Protein AF-A0A7S2LJS6-F1 (afdb_monomer)

Radius of gyration: 22.65 Å; Cα contacts (8 Å, |Δi|>4): 90; chains: 1; bounding box: 69×49×48 Å

pLDDT: mean 76.03, std 14.08, range [45.69, 94.38]

Structure (mmCIF, N/CA/C/O backbone):
data_AF-A0A7S2LJS6-F1
#
_entry.id   AF-A0A7S2LJS6-F1
#
loop_
_atom_site.group_PDB
_atom_site.id
_atom_site.type_symbol
_atom_site.label_atom_id
_atom_site.label_alt_id
_atom_site.label_comp_id
_atom_site.label_asym_id
_atom_site.label_entity_id
_atom_site.label_seq_id
_atom_site.pdbx_PDB_ins_code
_atom_site.Cartn_x
_atom_site.Cartn_y
_atom_site.Cartn_z
_atom_site.occupancy
_atom_site.B_iso_or_equiv
_atom_site.auth_seq_id
_atom_site.auth_comp_id
_atom_site.auth_asym_id
_atom_site.auth_atom_id
_atom_site.pdbx_PDB_model_num
ATOM 1 N N . MET A 1 1 ? 55.665 -23.633 -15.053 1.00 53.97 1 MET A N 1
ATOM 2 C CA . MET A 1 1 ? 55.117 -22.881 -13.901 1.00 53.97 1 MET A CA 1
ATOM 3 C C . MET A 1 1 ? 53.815 -22.184 -14.321 1.00 53.97 1 MET A C 1
ATOM 5 O O . MET A 1 1 ? 53.810 -20.985 -14.533 1.00 53.97 1 MET A O 1
ATOM 9 N N . MET A 1 2 ? 52.724 -22.938 -14.550 1.00 55.62 2 MET A N 1
ATOM 10 C CA . MET A 1 2 ? 51.521 -22.412 -15.238 1.00 55.62 2 MET A CA 1
ATOM 11 C C . MET A 1 2 ? 50.207 -23.090 -14.788 1.00 55.62 2 MET A C 1
ATOM 13 O O . MET A 1 2 ? 49.350 -23.401 -15.604 1.00 55.62 2 MET A O 1
ATOM 17 N N . LYS A 1 3 ? 50.056 -23.383 -13.485 1.00 54.31 3 LYS A N 1
ATOM 18 C CA . LYS A 1 3 ? 48.855 -24.057 -12.932 1.00 54.31 3 LYS A CA 1
ATOM 19 C C . LYS A 1 3 ? 48.032 -23.213 -11.946 1.00 54.31 3 LYS A C 1
ATOM 21 O O . LYS A 1 3 ? 46.991 -23.663 -11.490 1.00 54.31 3 LYS A O 1
ATOM 26 N N . THR A 1 4 ? 48.448 -21.985 -11.640 1.00 56.53 4 THR A N 1
ATOM 27 C CA . THR A 1 4 ? 47.808 -21.141 -10.609 1.00 56.53 4 THR A CA 1
ATOM 28 C C . THR A 1 4 ? 46.821 -20.107 -11.160 1.00 56.53 4 THR A C 1
ATOM 30 O O . THR A 1 4 ? 45.996 -19.603 -10.405 1.00 56.53 4 THR A O 1
ATOM 33 N N . TYR A 1 5 ? 46.858 -19.812 -12.464 1.00 61.44 5 TYR A N 1
ATOM 34 C CA . TYR A 1 5 ?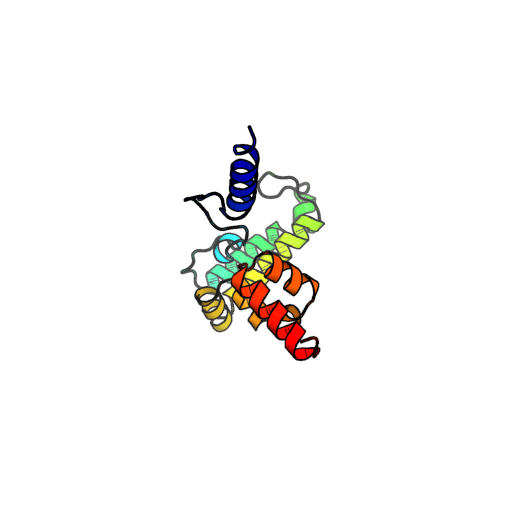 45.986 -18.804 -13.088 1.00 61.44 5 TYR A CA 1
ATOM 35 C C . TYR A 1 5 ? 44.628 -19.369 -13.534 1.00 61.44 5 TYR A C 1
ATOM 37 O O . TYR A 1 5 ? 43.609 -18.711 -13.358 1.00 61.44 5 TYR A O 1
ATOM 45 N N . GLN A 1 6 ? 44.589 -20.617 -14.015 1.00 56.84 6 GLN A N 1
ATOM 46 C CA . GLN A 1 6 ? 43.350 -21.284 -14.449 1.00 56.84 6 GLN A CA 1
ATOM 47 C C . GLN A 1 6 ? 42.378 -21.537 -13.284 1.00 56.84 6 GLN A C 1
ATOM 49 O O . GLN A 1 6 ? 41.172 -21.380 -13.435 1.00 56.84 6 GLN A O 1
ATOM 54 N N . LEU A 1 7 ? 42.896 -21.851 -12.092 1.00 57.22 7 LEU A N 1
ATOM 55 C CA . LEU A 1 7 ? 42.064 -22.104 -10.912 1.00 57.22 7 LEU A CA 1
ATOM 56 C C . LEU A 1 7 ? 41.500 -20.813 -10.297 1.00 57.22 7 LEU A C 1
ATOM 58 O O . LEU A 1 7 ? 40.389 -20.817 -9.785 1.00 57.22 7 LEU A O 1
ATOM 62 N N . LYS A 1 8 ? 42.236 -19.696 -10.389 1.00 55.00 8 LYS A N 1
ATOM 63 C CA . LYS A 1 8 ? 41.753 -18.370 -9.966 1.00 55.00 8 LYS A CA 1
ATOM 64 C C . LYS A 1 8 ? 40.728 -17.795 -10.938 1.00 55.00 8 LYS A C 1
ATOM 66 O O . LYS A 1 8 ? 39.780 -17.163 -10.494 1.00 55.00 8 LYS A O 1
ATOM 71 N N . PHE A 1 9 ? 40.886 -18.053 -12.237 1.00 61.41 9 PHE A N 1
ATOM 72 C CA . PHE A 1 9 ? 39.876 -17.720 -13.238 1.00 61.41 9 PHE A CA 1
ATOM 73 C C . PHE A 1 9 ? 38.601 -18.543 -13.021 1.00 61.41 9 PHE A C 1
ATOM 75 O O . PHE A 1 9 ? 37.521 -17.972 -12.957 1.00 61.41 9 PHE A O 1
ATOM 82 N N . LEU A 1 10 ? 38.725 -19.855 -12.788 1.00 58.12 10 LEU A N 1
ATOM 83 C CA . LEU A 1 10 ? 37.581 -20.715 -12.483 1.00 58.12 10 LEU A CA 1
ATOM 84 C C . LEU A 1 10 ? 36.904 -20.331 -11.159 1.00 58.12 10 LEU A C 1
ATOM 86 O O . LEU A 1 10 ? 35.685 -20.319 -11.109 1.00 58.12 10 LEU A O 1
ATOM 90 N N . ALA A 1 11 ? 37.662 -19.953 -10.124 1.00 58.06 11 ALA A N 1
ATOM 91 C CA . ALA A 1 11 ? 37.124 -19.456 -8.855 1.00 58.06 11 ALA A CA 1
ATOM 92 C C . ALA A 1 11 ? 36.487 -18.059 -8.971 1.00 58.06 11 ALA A C 1
ATOM 94 O O . ALA A 1 11 ? 35.506 -17.792 -8.290 1.00 58.06 11 ALA A O 1
ATOM 95 N N . TRP A 1 12 ? 36.987 -17.181 -9.847 1.00 64.75 12 TRP A N 1
ATOM 96 C CA . TRP A 1 12 ? 36.359 -15.890 -10.156 1.00 64.75 12 TRP A CA 1
ATOM 97 C C . TRP A 1 12 ? 35.063 -16.068 -10.965 1.00 64.75 12 TRP A C 1
ATOM 99 O O . TRP A 1 12 ? 34.053 -15.446 -10.651 1.00 64.75 12 TRP A O 1
ATOM 109 N N . VAL A 1 13 ? 35.046 -16.997 -11.929 1.00 65.56 13 VAL A N 1
ATOM 110 C CA . VAL A 1 13 ? 33.841 -17.396 -12.679 1.00 65.56 13 VAL A CA 1
ATOM 111 C C . VAL A 1 13 ? 32.820 -18.101 -11.770 1.00 65.56 13 VAL A C 1
ATOM 113 O O . VAL A 1 13 ? 31.628 -17.829 -11.874 1.00 65.56 13 VAL A O 1
ATOM 116 N N . PHE A 1 14 ? 33.263 -18.944 -10.830 1.00 57.44 14 PHE A N 1
ATOM 117 C CA . PHE A 1 14 ? 32.391 -19.570 -9.825 1.00 57.44 14 PHE A CA 1
ATOM 118 C C . PHE A 1 14 ? 31.926 -18.589 -8.740 1.00 57.44 14 PHE A C 1
ATOM 120 O O . PHE A 1 14 ? 30.811 -18.721 -8.254 1.00 57.44 14 PHE A O 1
ATOM 127 N N . SER A 1 15 ? 32.720 -17.575 -8.385 1.00 55.56 15 SER A N 1
ATOM 128 C CA . SER A 1 15 ? 32.312 -16.503 -7.463 1.00 55.56 15 SER A CA 1
ATOM 129 C C . SER A 1 15 ? 31.263 -15.573 -8.074 1.00 55.56 15 SER A C 1
ATOM 131 O O . SER A 1 15 ? 30.513 -14.956 -7.330 1.00 55.56 15 SER A O 1
ATOM 133 N N . ALA A 1 16 ? 31.183 -15.477 -9.404 1.00 57.12 16 ALA A N 1
ATOM 134 C CA . ALA A 1 16 ? 30.069 -14.826 -10.096 1.00 57.12 16 ALA A CA 1
ATOM 135 C C . ALA A 1 16 ? 28.811 -15.723 -10.181 1.00 57.12 16 ALA A C 1
ATOM 137 O O . ALA A 1 16 ? 27.737 -15.244 -10.539 1.00 57.12 16 ALA A O 1
ATOM 138 N N . PHE A 1 17 ? 28.948 -17.016 -9.862 1.00 59.94 17 PHE A N 1
ATOM 139 C CA . PHE A 1 17 ? 27.890 -18.034 -9.828 1.00 59.94 17 PHE A CA 1
ATOM 140 C C . PHE A 1 17 ? 27.424 -18.371 -8.398 1.00 59.94 17 PHE A C 1
ATOM 142 O O . PHE A 1 17 ? 26.423 -19.064 -8.228 1.00 59.94 17 PHE A O 1
ATOM 149 N N . LEU A 1 18 ? 28.110 -17.860 -7.373 1.00 53.28 18 LEU A N 1
ATOM 150 C CA . LEU A 1 18 ? 27.711 -18.004 -5.980 1.00 53.28 18 LEU A CA 1
ATOM 151 C C . LEU A 1 18 ? 27.114 -16.672 -5.496 1.00 53.28 18 LEU A C 1
ATOM 153 O O . LEU A 1 18 ? 27.858 -15.695 -5.371 1.00 53.28 18 LEU A O 1
ATOM 157 N N . PRO A 1 19 ? 25.793 -16.581 -5.259 1.00 57.59 19 PRO A N 1
ATOM 158 C CA . PRO A 1 19 ? 25.245 -15.430 -4.557 1.00 57.59 19 PRO A CA 1
ATOM 159 C C . PRO A 1 19 ? 25.856 -15.381 -3.146 1.00 57.59 19 PRO A C 1
ATOM 161 O O . PRO A 1 19 ? 26.153 -16.437 -2.583 1.00 57.59 19 PRO A O 1
ATOM 164 N N . PRO A 1 20 ? 26.077 -14.194 -2.557 1.00 58.59 20 PRO A N 1
ATOM 165 C CA . PRO A 1 20 ? 26.337 -14.133 -1.128 1.00 58.59 20 PRO A CA 1
ATOM 166 C C . PRO A 1 20 ? 25.158 -14.806 -0.412 1.00 58.59 20 PRO A C 1
ATOM 168 O O . PRO A 1 20 ? 24.012 -14.396 -0.597 1.00 58.59 20 PRO A O 1
ATOM 171 N N . ASP A 1 21 ? 25.435 -15.859 0.360 1.00 55.28 21 ASP A N 1
ATOM 172 C CA . ASP A 1 21 ? 24.467 -16.433 1.290 1.00 55.28 21 ASP A CA 1
ATOM 173 C C . ASP A 1 21 ? 24.208 -15.380 2.370 1.00 55.28 21 ASP A C 1
ATOM 175 O O . ASP A 1 21 ? 24.941 -15.294 3.357 1.00 55.28 21 ASP A O 1
ATOM 179 N N . ASP A 1 22 ? 23.202 -14.532 2.154 1.00 53.38 22 ASP A N 1
ATOM 180 C CA . ASP A 1 22 ? 22.661 -13.690 3.210 1.00 53.38 22 ASP A CA 1
ATOM 181 C C . ASP A 1 22 ? 21.535 -14.471 3.913 1.00 53.38 22 ASP A C 1
ATOM 183 O O . ASP A 1 22 ? 20.425 -14.579 3.379 1.00 53.38 22 ASP A O 1
ATOM 187 N N . PRO A 1 23 ? 21.779 -15.045 5.110 1.00 52.19 23 PRO A N 1
ATOM 188 C CA . PRO A 1 23 ? 20.745 -15.711 5.904 1.00 52.19 23 PRO A CA 1
ATOM 189 C C . PRO A 1 23 ? 19.667 -14.737 6.409 1.00 52.19 23 PRO A C 1
ATOM 191 O O . PRO A 1 23 ? 18.741 -15.151 7.106 1.00 52.19 23 PRO A O 1
ATOM 194 N N . ASN A 1 24 ? 19.779 -13.451 6.072 1.00 50.44 24 ASN A N 1
ATOM 195 C CA . ASN A 1 24 ? 18.850 -12.398 6.410 1.00 50.44 24 ASN A CA 1
ATOM 196 C C . ASN A 1 24 ? 18.385 -11.644 5.150 1.00 50.44 24 ASN A C 1
ATOM 198 O O . ASN A 1 24 ? 18.391 -10.415 5.130 1.00 50.44 24 ASN A O 1
ATOM 202 N N . SER A 1 25 ? 17.915 -12.365 4.120 1.00 46.41 25 SER A N 1
ATOM 203 C CA . SER A 1 25 ? 17.041 -11.790 3.078 1.00 46.41 25 SER A CA 1
ATOM 204 C C . SER A 1 25 ? 15.711 -11.352 3.717 1.00 46.41 25 SER A C 1
ATOM 206 O O . SER A 1 25 ? 14.679 -12.023 3.673 1.00 46.41 25 SER A O 1
ATOM 208 N N . GLN A 1 26 ? 15.767 -10.228 4.424 1.00 48.78 26 GLN A N 1
ATOM 209 C CA . GLN A 1 26 ? 14.632 -9.514 4.979 1.00 48.78 26 GLN A CA 1
ATOM 210 C C . GLN A 1 26 ? 13.999 -8.732 3.837 1.00 48.78 26 GLN A C 1
ATOM 212 O O . GLN A 1 26 ? 14.380 -7.596 3.592 1.00 48.78 26 GLN A O 1
ATOM 217 N N . ASN A 1 27 ? 13.019 -9.348 3.173 1.00 50.56 27 ASN A N 1
ATOM 218 C CA . ASN A 1 27 ? 12.029 -8.673 2.331 1.00 50.56 27 ASN A CA 1
ATOM 219 C C . ASN A 1 27 ? 12.633 -7.645 1.360 1.00 50.56 27 ASN A C 1
ATOM 221 O O . ASN A 1 27 ? 12.552 -6.440 1.598 1.00 50.56 27 ASN A O 1
ATOM 225 N N . ASP A 1 28 ? 13.184 -8.123 0.246 1.00 45.69 28 ASP A N 1
ATOM 226 C CA . ASP A 1 28 ? 13.662 -7.263 -0.836 1.00 45.69 28 ASP A CA 1
ATOM 227 C C . ASP A 1 28 ? 12.510 -6.400 -1.407 1.00 45.69 28 ASP A C 1
ATOM 229 O O . ASP A 1 28 ? 11.731 -6.828 -2.261 1.00 45.69 28 ASP A O 1
ATOM 233 N N . GLU A 1 29 ? 12.408 -5.176 -0.883 1.00 50.56 29 GLU A N 1
ATOM 234 C CA . GLU A 1 29 ? 11.933 -3.938 -1.518 1.00 50.56 29 GLU A CA 1
ATOM 235 C C . GLU A 1 29 ? 10.575 -3.963 -2.241 1.00 50.56 29 GLU A C 1
ATOM 237 O O . GLU A 1 29 ? 10.387 -3.320 -3.276 1.00 50.56 29 GLU A O 1
ATOM 242 N N . VAL A 1 30 ? 9.577 -4.639 -1.673 1.00 55.53 30 VAL A N 1
ATOM 243 C CA . VAL A 1 30 ? 8.176 -4.363 -2.011 1.00 55.53 30 VAL A CA 1
ATOM 244 C C . VAL A 1 30 ? 7.418 -4.101 -0.721 1.00 55.53 30 VAL A C 1
ATOM 246 O O . VAL A 1 30 ? 7.181 -5.018 0.062 1.00 55.53 30 VAL A O 1
ATOM 249 N N . GLU A 1 31 ? 7.087 -2.831 -0.480 1.00 64.62 31 GLU A N 1
ATOM 250 C CA . GLU A 1 31 ? 6.342 -2.399 0.702 1.00 64.62 31 GLU A CA 1
ATOM 251 C C . GLU A 1 31 ? 5.050 -3.213 0.831 1.00 64.62 31 GLU A C 1
ATOM 253 O O . GLU A 1 31 ? 4.162 -3.144 -0.024 1.00 64.62 31 GLU A O 1
ATOM 258 N N . ASP A 1 32 ? 4.945 -4.001 1.904 1.00 85.44 32 ASP A N 1
ATOM 259 C CA . ASP A 1 32 ? 3.733 -4.754 2.205 1.00 85.44 32 ASP A CA 1
ATOM 260 C C . ASP A 1 32 ? 2.558 -3.767 2.315 1.00 85.44 32 ASP A C 1
ATOM 262 O O . ASP A 1 32 ? 2.600 -2.835 3.121 1.00 85.44 32 ASP A O 1
ATOM 266 N N . TYR A 1 33 ? 1.496 -3.952 1.526 1.00 89.88 33 TYR A N 1
ATOM 267 C CA . TYR A 1 33 ? 0.327 -3.064 1.504 1.00 89.88 33 TYR A CA 1
ATOM 268 C C . TY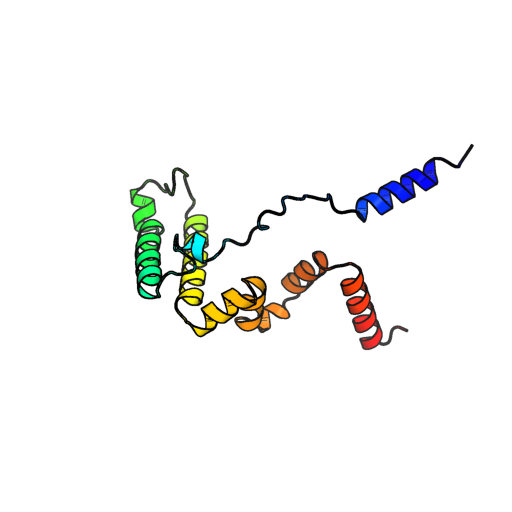R A 1 33 ? -0.297 -2.859 2.889 1.00 89.88 33 TYR A C 1
ATOM 270 O O . TYR A 1 33 ? -0.826 -1.782 3.182 1.00 89.88 33 TYR A O 1
ATOM 278 N N . TYR A 1 34 ? -0.200 -3.863 3.764 1.00 90.94 34 TYR A N 1
ATOM 279 C CA . TYR A 1 34 ? -0.637 -3.749 5.153 1.00 90.94 34 TYR A CA 1
ATOM 280 C C . TYR A 1 34 ? 0.241 -2.768 5.950 1.00 90.94 34 TYR A C 1
ATOM 282 O O . TYR A 1 34 ? -0.286 -1.888 6.634 1.00 90.94 34 TYR A O 1
ATOM 290 N N . ALA A 1 35 ? 1.567 -2.843 5.802 1.00 89.12 35 ALA A N 1
ATOM 291 C CA . ALA A 1 35 ? 2.505 -1.903 6.419 1.00 89.12 35 ALA A CA 1
ATOM 292 C C . ALA A 1 35 ? 2.349 -0.488 5.837 1.00 89.12 35 ALA A C 1
ATOM 294 O O . ALA A 1 35 ? 2.322 0.501 6.572 1.00 89.12 35 ALA A O 1
ATOM 295 N N . LEU A 1 36 ? 2.125 -0.386 4.525 1.00 89.31 36 LEU A N 1
ATOM 296 C CA . LEU A 1 36 ? 1.923 0.883 3.833 1.00 89.31 36 LEU A CA 1
ATOM 297 C C . LEU A 1 36 ? 0.664 1.609 4.316 1.00 89.31 36 LEU A C 1
ATOM 299 O O . LEU A 1 36 ? 0.669 2.832 4.451 1.00 89.31 36 LEU A O 1
ATOM 303 N N . LEU A 1 37 ? -0.400 0.886 4.672 1.00 90.19 37 LEU A N 1
ATOM 304 C CA . LEU A 1 37 ? -1.581 1.468 5.317 1.00 90.19 37 LEU A CA 1
ATOM 305 C C . LEU A 1 37 ? -1.475 1.561 6.846 1.00 90.19 37 LEU A C 1
ATOM 307 O O . LEU A 1 37 ? -2.309 2.232 7.444 1.00 90.19 37 LEU A O 1
ATOM 311 N N . ASP A 1 38 ? -0.414 1.027 7.458 1.00 89.94 38 ASP A N 1
ATOM 312 C CA . ASP A 1 38 ? -0.242 0.920 8.919 1.00 89.94 38 ASP A CA 1
ATOM 313 C C . ASP A 1 38 ? -1.415 0.170 9.579 1.00 89.94 38 ASP A C 1
ATOM 315 O O . ASP A 1 38 ? -2.056 0.627 10.526 1.00 89.94 38 ASP A O 1
ATOM 319 N N . VAL A 1 39 ? -1.761 -0.980 8.997 1.00 92.44 39 VAL A N 1
ATOM 320 C CA . VAL A 1 39 ? -2.840 -1.855 9.463 1.00 92.44 39 VAL A CA 1
ATOM 321 C C . VAL A 1 39 ? -2.342 -3.284 9.627 1.00 92.44 39 VAL A C 1
ATOM 323 O O . VAL A 1 39 ? -1.448 -3.748 8.926 1.00 92.44 39 VAL A O 1
ATOM 326 N N . SER A 1 40 ? -2.958 -4.019 10.551 1.00 90.12 40 SER A N 1
ATOM 327 C CA . SER A 1 40 ? -2.679 -5.446 10.710 1.00 90.12 40 SER A CA 1
ATOM 328 C C . SER A 1 40 ? -3.197 -6.251 9.513 1.00 90.12 40 SER A C 1
ATOM 330 O O . SER A 1 40 ? -4.233 -5.922 8.933 1.00 90.12 40 SER A O 1
ATOM 332 N N . LYS A 1 41 ? -2.550 -7.384 9.215 1.00 87.44 41 LYS A N 1
ATOM 333 C CA . LYS A 1 41 ? -3.020 -8.367 8.221 1.00 87.44 41 LYS A CA 1
ATOM 334 C C . LYS A 1 41 ? -4.420 -8.908 8.521 1.00 87.44 41 LYS A C 1
ATOM 336 O O . LYS A 1 41 ? -5.131 -9.303 7.605 1.00 87.44 41 LYS A O 1
ATOM 341 N N . ASN A 1 42 ? -4.855 -8.846 9.782 1.00 87.62 42 ASN A N 1
ATOM 342 C CA . ASN A 1 42 ? -6.193 -9.252 10.225 1.00 87.62 42 ASN A CA 1
ATOM 343 C C . ASN A 1 42 ? -7.212 -8.095 10.249 1.00 87.62 42 ASN A C 1
ATOM 345 O O . ASN A 1 42 ? -8.328 -8.266 10.739 1.00 87.62 42 ASN A O 1
ATOM 349 N N . ALA A 1 43 ? -6.851 -6.905 9.756 1.00 89.69 43 ALA A N 1
ATOM 350 C CA . ALA A 1 43 ? -7.723 -5.735 9.791 1.00 89.69 43 ALA A CA 1
ATOM 351 C C . ALA A 1 43 ? -9.002 -5.935 8.961 1.00 89.69 43 ALA A C 1
ATOM 353 O O . ALA A 1 43 ? -8.992 -6.557 7.887 1.00 89.69 43 ALA A O 1
ATOM 354 N N . ARG A 1 44 ? -10.111 -5.364 9.452 1.00 92.19 44 ARG A N 1
ATOM 355 C CA . ARG A 1 44 ? -11.394 -5.346 8.737 1.00 92.19 44 ARG A CA 1
ATOM 356 C C . ARG A 1 44 ? -11.368 -4.277 7.642 1.00 92.19 44 ARG A C 1
ATOM 358 O O . ARG A 1 44 ? -10.604 -3.315 7.711 1.00 92.19 44 ARG A O 1
ATOM 365 N N . ALA A 1 45 ? -12.249 -4.409 6.649 1.00 90.81 45 ALA A N 1
ATOM 366 C CA . ALA A 1 45 ? -12.369 -3.439 5.554 1.00 90.81 45 ALA A CA 1
ATOM 367 C C . ALA A 1 45 ? -12.616 -1.998 6.053 1.00 90.81 45 ALA A C 1
ATOM 369 O O . ALA A 1 45 ? -12.098 -1.039 5.479 1.00 90.81 45 ALA A O 1
ATOM 370 N N . ASP A 1 46 ? -13.344 -1.843 7.162 1.00 91.94 46 ASP A N 1
ATOM 371 C CA . ASP A 1 46 ? -13.593 -0.540 7.785 1.00 91.94 46 ASP A CA 1
ATOM 372 C C . ASP A 1 46 ? -12.323 0.108 8.345 1.00 91.94 46 ASP A C 1
ATOM 374 O O . ASP A 1 46 ? -12.147 1.323 8.229 1.00 91.94 46 ASP A O 1
ATOM 378 N N . ASP A 1 47 ? -11.419 -0.687 8.918 1.00 93.25 47 ASP A N 1
ATOM 379 C CA . ASP A 1 47 ? -10.162 -0.198 9.487 1.00 93.25 47 ASP A CA 1
ATOM 380 C C . ASP A 1 47 ? -9.193 0.209 8.377 1.00 93.25 47 ASP A C 1
ATOM 382 O O . ASP A 1 47 ? -8.602 1.286 8.435 1.00 93.25 47 ASP A O 1
ATOM 386 N N . ILE A 1 48 ? -9.136 -0.583 7.302 1.00 93.50 48 ILE A N 1
ATOM 387 C CA . ILE A 1 48 ? -8.387 -0.271 6.076 1.00 93.50 48 ILE A CA 1
ATOM 388 C C . ILE A 1 48 ? -8.871 1.062 5.483 1.00 93.50 48 ILE A C 1
ATOM 390 O O . ILE A 1 48 ? -8.073 1.944 5.157 1.00 93.50 48 ILE A O 1
ATOM 394 N N . LYS A 1 49 ? -10.192 1.267 5.407 1.00 93.25 49 LYS A N 1
ATOM 395 C CA . LYS A 1 49 ? -10.792 2.514 4.910 1.00 93.25 49 LYS A CA 1
ATOM 396 C C . LYS A 1 49 ? -10.488 3.714 5.809 1.00 93.25 49 LYS A C 1
ATOM 398 O O . LYS A 1 49 ? -10.227 4.807 5.303 1.00 93.25 49 LYS A O 1
ATOM 403 N N . LYS A 1 50 ? -10.525 3.541 7.133 1.00 94.38 50 LYS A N 1
ATOM 404 C CA . LYS A 1 50 ? -10.159 4.595 8.096 1.00 94.38 50 LYS A CA 1
ATOM 405 C C . LYS A 1 50 ? -8.682 4.971 7.976 1.00 94.38 50 LYS A C 1
ATOM 407 O O . LYS A 1 50 ? -8.369 6.160 7.910 1.00 94.38 50 LYS A O 1
ATOM 412 N N . ALA A 1 51 ? -7.798 3.980 7.895 1.00 94.25 51 ALA A N 1
ATOM 413 C CA . ALA A 1 51 ? -6.363 4.182 7.750 1.00 94.25 51 ALA A CA 1
ATOM 414 C C . ALA A 1 51 ? -6.018 4.919 6.447 1.00 94.25 51 ALA A C 1
ATOM 416 O O . ALA A 1 51 ? -5.322 5.936 6.480 1.00 94.25 51 ALA A O 1
ATOM 417 N N . TYR A 1 52 ? -6.611 4.498 5.325 1.00 94.00 52 TYR A N 1
ATOM 418 C CA . TYR A 1 52 ? -6.464 5.171 4.033 1.00 94.00 52 TYR A CA 1
ATOM 419 C C . TYR A 1 52 ? -6.874 6.647 4.094 1.00 94.00 52 TYR A C 1
ATOM 421 O O . TYR A 1 52 ? -6.135 7.522 3.643 1.00 94.00 52 TYR A O 1
ATOM 429 N N . ARG A 1 53 ? -8.028 6.954 4.704 1.00 92.62 53 ARG A N 1
ATOM 430 C CA . ARG A 1 53 ? -8.497 8.342 4.866 1.00 92.62 53 ARG A CA 1
ATOM 431 C C . ARG A 1 53 ? -7.518 9.182 5.682 1.00 92.62 53 ARG A C 1
ATOM 433 O O . ARG A 1 53 ? -7.227 10.314 5.302 1.00 92.62 53 ARG A O 1
ATOM 440 N N . LYS A 1 54 ? -6.993 8.628 6.779 1.00 92.12 54 LYS A N 1
ATOM 441 C CA . LYS A 1 54 ? -6.010 9.305 7.632 1.00 92.12 54 LYS A CA 1
ATOM 442 C C . LYS A 1 54 ? -4.723 9.603 6.857 1.00 92.12 54 LYS A C 1
ATOM 444 O O . LYS A 1 54 ? -4.281 10.747 6.864 1.00 92.12 54 LYS A O 1
ATOM 449 N N . LYS A 1 55 ? -4.156 8.614 6.157 1.00 90.38 55 LYS A N 1
ATOM 450 C CA . LYS A 1 55 ? -2.911 8.779 5.384 1.00 90.38 55 LYS A CA 1
ATOM 451 C C . LYS A 1 55 ? -3.078 9.693 4.166 1.00 90.38 55 LYS A C 1
ATOM 453 O O . LYS A 1 55 ? -2.226 10.547 3.934 1.00 90.38 55 LYS A O 1
ATOM 458 N N . SER A 1 56 ? -4.217 9.630 3.478 1.00 90.25 56 SER A N 1
ATOM 459 C CA . SER A 1 56 ? -4.529 10.517 2.345 1.00 90.25 56 SER A CA 1
ATOM 460 C C . SER A 1 56 ? -4.492 11.995 2.727 1.00 90.25 56 SER A C 1
ATOM 462 O O . SER A 1 56 ? -3.970 12.815 1.980 1.00 90.25 56 SER A O 1
ATOM 464 N N . LEU A 1 57 ? -5.008 12.345 3.909 1.00 88.81 57 LEU A N 1
ATOM 465 C CA . LEU A 1 57 ? -4.978 13.723 4.406 1.00 88.81 57 LEU A CA 1
ATOM 466 C C . LEU A 1 57 ? -3.566 14.185 4.790 1.00 88.81 57 LEU A C 1
ATOM 468 O O . LEU A 1 57 ? -3.282 15.378 4.726 1.00 88.81 57 LEU A O 1
ATOM 472 N N . LEU A 1 58 ? -2.688 13.261 5.193 1.00 86.56 58 LEU A N 1
ATOM 473 C CA . LEU A 1 58 ? -1.295 13.564 5.531 1.00 86.56 58 LEU A CA 1
ATOM 474 C C . LEU A 1 58 ? -0.444 13.809 4.281 1.00 86.56 58 LEU A C 1
ATOM 476 O O . LEU A 1 58 ? 0.410 14.688 4.310 1.00 86.56 58 LEU A O 1
ATOM 480 N N . LEU A 1 59 ? -0.699 13.056 3.207 1.00 87.94 59 LEU A N 1
ATOM 481 C CA . LEU A 1 59 ? 0.029 13.136 1.935 1.00 87.94 59 LEU A CA 1
ATOM 482 C C . LEU A 1 59 ? -0.584 14.126 0.930 1.00 87.94 59 LEU A C 1
ATOM 484 O O . LEU A 1 59 ? -0.084 14.262 -0.183 1.00 87.94 59 LEU A O 1
ATOM 488 N N . HIS A 1 60 ? -1.661 14.829 1.289 1.00 84.69 60 HIS A N 1
ATOM 489 C CA . HIS A 1 60 ? -2.283 15.794 0.386 1.00 84.69 60 HIS A CA 1
ATOM 490 C C . HIS A 1 60 ? -1.359 17.008 0.159 1.00 84.69 60 HIS A C 1
ATOM 492 O O . HIS A 1 60 ? -0.910 17.603 1.145 1.00 84.69 60 HIS A O 1
ATOM 498 N N . PRO A 1 61 ? -1.125 17.452 -1.095 1.00 82.38 61 PRO A N 1
ATOM 499 C CA . PRO A 1 61 ? -0.167 18.522 -1.401 1.00 82.38 61 PRO A CA 1
ATOM 500 C C . PRO A 1 61 ? -0.480 19.832 -0.663 1.00 82.38 61 PRO A C 1
ATOM 502 O O . PRO A 1 61 ? 0.425 20.483 -0.152 1.00 82.38 61 PRO A O 1
ATOM 505 N N . ASP A 1 62 ? -1.763 20.179 -0.498 1.00 86.38 62 ASP A N 1
ATOM 506 C CA . ASP A 1 62 ? -2.175 21.352 0.295 1.00 86.38 62 ASP A CA 1
ATOM 507 C C . ASP A 1 62 ? -1.717 21.269 1.767 1.00 86.38 62 ASP A C 1
ATOM 509 O O . ASP A 1 62 ? -1.176 22.222 2.330 1.00 86.38 62 ASP A O 1
ATOM 513 N N . LYS A 1 63 ? -1.865 20.094 2.389 1.00 84.88 63 LYS A N 1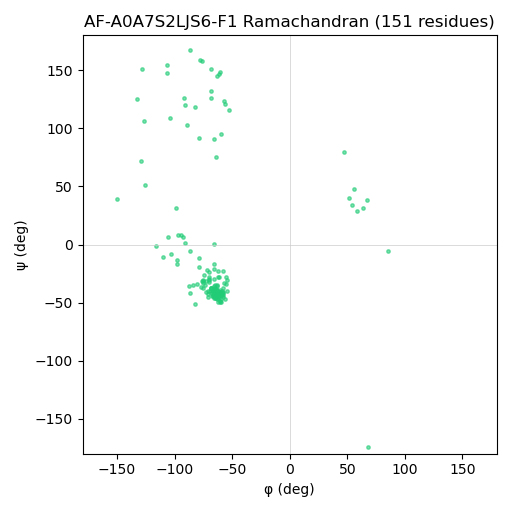
ATOM 514 C CA . LYS A 1 63 ? -1.496 19.869 3.794 1.00 84.88 63 LYS 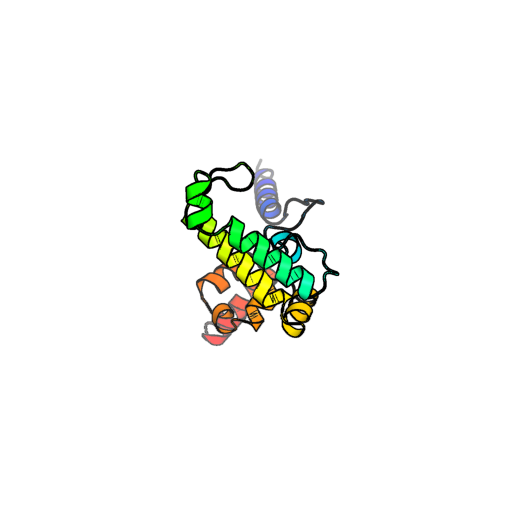A CA 1
ATOM 515 C C . LYS A 1 63 ? 0.013 19.749 3.980 1.00 84.88 63 LYS A C 1
ATOM 517 O O . LYS A 1 63 ? 0.531 20.194 5.004 1.00 84.88 63 LYS A O 1
ATOM 522 N N . LEU A 1 64 ? 0.716 19.197 2.995 1.00 86.06 64 LEU A N 1
ATOM 523 C CA . LEU A 1 64 ? 2.175 19.127 2.987 1.00 86.06 64 LEU A CA 1
ATOM 524 C C . LEU A 1 64 ? 2.800 20.517 2.864 1.00 86.06 64 LEU A C 1
ATOM 526 O O . LEU A 1 64 ? 3.693 20.842 3.646 1.00 86.06 64 LEU A O 1
ATOM 530 N N . ARG A 1 65 ? 2.270 21.381 1.988 1.00 83.44 65 ARG A N 1
ATOM 531 C CA . ARG A 1 65 ? 2.717 22.779 1.874 1.00 83.44 65 ARG A CA 1
ATOM 532 C C . ARG A 1 65 ? 2.573 23.536 3.195 1.00 83.44 65 ARG A C 1
ATOM 534 O O . ARG A 1 65 ? 3.514 24.201 3.616 1.00 83.44 65 ARG A O 1
ATOM 541 N N . GLN A 1 66 ? 1.454 23.360 3.904 1.00 83.94 66 GLN A N 1
ATOM 542 C CA . GLN A 1 66 ? 1.237 23.959 5.233 1.00 83.94 66 GLN A CA 1
ATOM 543 C C . GLN A 1 66 ? 2.246 23.482 6.293 1.00 83.94 66 GLN A C 1
ATOM 545 O O . GLN A 1 66 ? 2.545 24.216 7.230 1.00 83.94 66 GLN A O 1
ATOM 550 N N . ARG A 1 67 ? 2.788 22.265 6.157 1.00 81.75 67 ARG A N 1
ATOM 551 C CA . ARG A 1 67 ? 3.784 21.683 7.077 1.00 81.75 67 ARG A CA 1
ATOM 552 C C . ARG A 1 67 ? 5.233 21.893 6.632 1.00 81.75 67 ARG A C 1
ATOM 554 O O . ARG A 1 67 ? 6.138 21.315 7.233 1.00 81.75 67 ARG A O 1
ATOM 561 N N . GLY A 1 68 ? 5.465 22.689 5.586 1.00 82.44 68 GLY A N 1
ATOM 562 C CA . GLY A 1 68 ? 6.800 22.900 5.026 1.00 82.44 68 GLY A CA 1
ATOM 563 C C . GLY A 1 68 ? 7.371 21.641 4.373 1.00 82.44 68 GLY A C 1
ATOM 564 O O . GLY A 1 68 ? 8.553 21.358 4.536 1.00 82.44 68 GLY A O 1
ATOM 565 N N . MET A 1 69 ? 6.518 20.866 3.696 1.00 82.50 69 MET A N 1
ATOM 566 C CA . MET A 1 69 ? 6.874 19.624 3.001 1.00 82.50 69 MET A CA 1
ATOM 567 C C . MET A 1 69 ? 7.491 18.557 3.916 1.00 82.50 69 MET A C 1
ATOM 569 O O . MET A 1 69 ? 8.274 17.724 3.477 1.00 82.50 69 MET A O 1
ATOM 573 N N . LYS A 1 70 ? 7.129 18.564 5.205 1.00 82.69 70 LYS A N 1
ATOM 574 C CA . LYS A 1 70 ? 7.593 17.567 6.174 1.00 82.69 70 LYS A CA 1
ATOM 575 C C . LYS A 1 70 ? 6.636 16.385 6.275 1.00 82.69 70 LYS A C 1
ATOM 577 O O . LYS A 1 70 ? 5.461 16.558 6.609 1.00 82.69 70 LYS A O 1
ATOM 582 N N . TYR A 1 71 ? 7.168 15.183 6.094 1.00 80.06 71 TYR A N 1
ATOM 583 C CA . TYR A 1 71 ? 6.482 13.919 6.328 1.00 80.06 71 TYR A CA 1
ATOM 584 C C . TYR A 1 71 ? 7.399 12.998 7.134 1.00 80.06 71 TYR A C 1
ATOM 586 O O . TYR A 1 71 ? 8.543 12.778 6.754 1.00 80.06 71 TYR A O 1
ATOM 594 N N . GLU A 1 72 ? 6.908 12.497 8.272 1.00 79.00 72 GLU A N 1
ATOM 595 C CA . GLU A 1 72 ? 7.642 11.535 9.117 1.00 79.00 72 GLU A CA 1
ATOM 596 C C . GLU A 1 72 ? 9.051 12.014 9.534 1.00 79.00 72 GLU A C 1
ATOM 598 O O . GLU A 1 72 ? 9.997 11.247 9.660 1.00 79.00 72 GLU A O 1
ATOM 603 N N . GLY A 1 73 ? 9.198 13.329 9.734 1.00 81.44 73 GLY A N 1
ATOM 604 C CA . GLY A 1 73 ? 10.467 13.964 10.109 1.00 81.44 73 GLY A CA 1
ATOM 605 C C . GLY A 1 73 ? 11.391 14.312 8.937 1.00 81.44 73 GLY A C 1
ATOM 606 O O . GLY A 1 73 ? 12.389 14.993 9.152 1.00 81.44 73 GLY A O 1
ATOM 607 N N . GLN A 1 74 ? 11.043 13.927 7.708 1.00 83.19 74 GLN A N 1
ATOM 608 C CA . GLN A 1 74 ? 11.832 14.174 6.498 1.00 83.19 74 GLN A CA 1
ATOM 609 C C . GLN A 1 74 ? 11.189 15.256 5.624 1.00 83.19 74 GLN A C 1
ATOM 611 O O . GLN A 1 74 ? 9.965 15.389 5.600 1.00 83.19 74 GLN A O 1
ATOM 616 N N . ILE A 1 75 ? 12.009 16.036 4.914 1.00 85.44 75 ILE A N 1
ATOM 617 C CA . ILE A 1 75 ? 11.528 16.943 3.863 1.00 85.44 75 ILE A CA 1
ATOM 618 C C . ILE A 1 75 ? 11.354 16.103 2.601 1.00 85.44 75 ILE A C 1
ATOM 620 O O . ILE A 1 75 ? 12.328 15.530 2.124 1.00 85.44 75 ILE A O 1
ATOM 624 N N . ILE A 1 76 ? 10.127 16.025 2.099 1.00 86.38 76 ILE A N 1
ATOM 625 C CA . ILE A 1 76 ? 9.786 15.292 0.879 1.00 86.38 76 ILE A CA 1
ATOM 626 C C . ILE A 1 76 ? 9.510 16.263 -0.267 1.00 86.38 76 ILE A C 1
ATOM 628 O O . ILE A 1 76 ? 9.120 17.405 -0.035 1.00 86.38 76 ILE A O 1
ATOM 632 N N . THR A 1 77 ? 9.692 15.826 -1.507 1.00 88.12 77 THR A N 1
ATOM 633 C CA . THR A 1 77 ? 9.318 16.609 -2.699 1.00 88.12 77 THR A CA 1
ATOM 634 C C . THR A 1 77 ? 7.854 16.376 -3.099 1.00 88.12 77 THR A C 1
ATOM 636 O O . THR A 1 77 ? 7.194 15.461 -2.602 1.00 88.12 77 THR A O 1
ATOM 639 N N . GLU A 1 78 ? 7.305 17.211 -3.991 1.00 86.25 78 GLU A N 1
ATOM 640 C CA . GLU A 1 78 ? 5.932 17.020 -4.498 1.00 86.25 78 GLU A CA 1
ATOM 641 C C . GLU A 1 78 ? 5.784 15.701 -5.273 1.00 86.25 78 GLU A C 1
ATOM 643 O O . GLU A 1 78 ? 4.761 15.020 -5.154 1.00 86.25 78 GLU A O 1
ATOM 648 N N . ASP A 1 79 ? 6.825 15.303 -6.007 1.00 87.56 79 ASP A N 1
ATOM 649 C CA . ASP A 1 79 ? 6.857 14.048 -6.759 1.00 87.56 79 ASP A CA 1
ATOM 650 C C . ASP A 1 79 ? 6.895 12.828 -5.831 1.00 87.56 79 ASP A C 1
ATOM 652 O O . ASP A 1 79 ? 6.155 11.867 -6.042 1.00 87.56 79 ASP A O 1
ATOM 656 N N . GLU A 1 80 ? 7.675 12.881 -4.749 1.00 87.12 80 GLU A N 1
ATOM 657 C CA . GLU A 1 80 ? 7.696 11.828 -3.726 1.00 87.12 80 GLU A CA 1
ATOM 658 C C . GLU A 1 80 ? 6.358 11.710 -2.995 1.00 87.12 80 GLU A C 1
ATOM 660 O O . GLU A 1 80 ? 5.866 10.602 -2.766 1.00 87.12 80 GLU A O 1
ATOM 665 N N . ALA A 1 81 ? 5.730 12.841 -2.659 1.00 87.19 81 ALA A N 1
ATOM 666 C CA . ALA A 1 81 ? 4.393 12.855 -2.075 1.00 87.19 81 ALA A CA 1
ATOM 667 C C . ALA A 1 81 ? 3.376 12.178 -3.002 1.00 87.19 81 ALA A C 1
ATOM 669 O O . ALA A 1 81 ? 2.564 11.362 -2.556 1.00 87.19 81 ALA A O 1
ATOM 670 N N . ARG A 1 82 ? 3.450 12.477 -4.304 1.00 87.81 82 ARG A N 1
ATOM 671 C CA . ARG A 1 82 ? 2.604 11.866 -5.330 1.00 87.81 82 ARG A CA 1
ATOM 672 C C . ARG A 1 82 ? 2.867 10.369 -5.467 1.00 87.81 82 ARG A C 1
ATOM 674 O O . ARG A 1 82 ? 1.902 9.608 -5.518 1.00 87.81 82 ARG A O 1
ATOM 681 N N . ALA A 1 83 ? 4.128 9.946 -5.499 1.00 88.56 83 ALA A N 1
ATOM 682 C CA . ALA A 1 83 ? 4.504 8.537 -5.586 1.00 88.56 83 ALA A CA 1
ATOM 683 C C . ALA A 1 83 ? 3.973 7.745 -4.379 1.00 88.56 83 ALA A C 1
ATOM 685 O O . ALA A 1 83 ? 3.249 6.764 -4.554 1.00 88.56 83 ALA A O 1
ATOM 686 N N . ARG A 1 84 ? 4.207 8.238 -3.155 1.00 87.75 84 ARG A N 1
ATOM 687 C CA . ARG A 1 84 ? 3.683 7.625 -1.920 1.00 87.75 84 ARG A CA 1
ATOM 688 C C . ARG A 1 84 ? 2.157 7.588 -1.894 1.00 87.75 84 ARG A C 1
ATOM 690 O O . ARG A 1 84 ? 1.556 6.601 -1.471 1.00 87.75 84 ARG A O 1
ATOM 697 N N . PHE A 1 85 ? 1.503 8.643 -2.381 1.00 89.88 85 PHE A N 1
ATOM 698 C CA . PHE A 1 85 ? 0.047 8.681 -2.489 1.00 89.88 85 PHE A CA 1
ATOM 699 C C . PHE A 1 85 ? -0.486 7.620 -3.462 1.00 89.88 85 PHE A C 1
ATOM 701 O O . PHE A 1 85 ? -1.475 6.949 -3.164 1.00 89.88 85 PHE A O 1
ATOM 708 N N . GLN A 1 86 ? 0.175 7.439 -4.608 1.00 89.56 86 GLN A N 1
ATOM 709 C CA . GLN A 1 86 ? -0.182 6.406 -5.581 1.00 89.56 86 GLN A CA 1
ATOM 710 C C . GLN A 1 86 ? -0.012 4.999 -5.002 1.00 89.56 86 GLN A C 1
ATOM 712 O O . GLN A 1 86 ? -0.926 4.187 -5.139 1.00 89.56 86 GLN A O 1
ATOM 717 N N . GLN A 1 87 ? 1.091 4.732 -4.300 1.00 89.44 87 GLN A N 1
ATOM 718 C CA . GLN A 1 87 ? 1.321 3.443 -3.642 1.00 89.44 87 GLN A CA 1
ATOM 719 C C . GLN A 1 87 ? 0.257 3.161 -2.566 1.00 89.44 87 GLN A C 1
ATOM 721 O O . GLN A 1 87 ? -0.341 2.087 -2.538 1.00 89.44 87 GLN A O 1
ATOM 726 N N . MET A 1 88 ? -0.075 4.157 -1.739 1.00 90.75 88 MET A N 1
ATOM 727 C CA . MET A 1 88 ? -1.142 4.054 -0.736 1.00 90.75 88 MET A CA 1
ATOM 728 C C . MET A 1 88 ? -2.510 3.784 -1.365 1.00 90.75 88 MET A C 1
ATOM 730 O O . MET A 1 88 ? -3.293 2.984 -0.845 1.00 90.75 88 MET A O 1
ATOM 734 N N . LYS A 1 89 ? -2.808 4.437 -2.489 1.00 91.81 89 LYS A N 1
ATOM 735 C CA . LYS A 1 89 ? -4.039 4.193 -3.236 1.00 91.81 89 LYS A CA 1
ATOM 736 C C . LYS A 1 89 ? -4.079 2.772 -3.802 1.00 91.81 89 LYS A C 1
ATOM 738 O O . LYS A 1 89 ? -5.103 2.114 -3.657 1.00 91.81 89 LYS A O 1
ATOM 743 N N . ALA A 1 90 ? -2.982 2.279 -4.376 1.00 90.12 90 ALA A N 1
ATOM 744 C CA . ALA A 1 90 ? -2.887 0.907 -4.878 1.00 90.12 90 ALA A CA 1
ATOM 745 C C . ALA A 1 90 ? -3.084 -0.136 -3.760 1.00 90.12 90 ALA A C 1
ATOM 747 O O . ALA A 1 90 ? -3.829 -1.105 -3.937 1.00 90.12 90 ALA A O 1
ATOM 748 N N . ALA A 1 91 ? -2.503 0.109 -2.582 1.00 91.62 91 ALA A N 1
ATOM 749 C CA . ALA A 1 91 ? -2.708 -0.721 -1.398 1.00 91.62 91 ALA A CA 1
ATOM 750 C C . ALA A 1 91 ? -4.188 -0.760 -0.982 1.00 91.62 91 ALA A C 1
ATOM 752 O O . ALA A 1 91 ? -4.748 -1.834 -0.764 1.00 91.62 91 ALA A O 1
ATOM 753 N N . TYR A 1 92 ? -4.860 0.395 -0.928 1.00 93.94 92 TYR A N 1
ATOM 754 C CA . TYR A 1 92 ? -6.291 0.459 -0.617 1.00 93.94 92 TYR A CA 1
ATOM 755 C C . TYR A 1 92 ? -7.151 -0.248 -1.671 1.00 93.94 92 TYR A C 1
ATOM 757 O O . TYR A 1 92 ? -8.019 -1.046 -1.315 1.00 93.94 92 TYR A O 1
ATOM 765 N N . ASP A 1 93 ? -6.899 -0.005 -2.957 1.00 91.88 93 ASP A N 1
ATOM 766 C CA . ASP A 1 93 ? -7.650 -0.608 -4.065 1.00 91.88 93 ASP A CA 1
ATOM 767 C C . ASP A 1 93 ? -7.523 -2.146 -4.071 1.00 91.88 93 ASP A C 1
ATOM 769 O O . ASP A 1 93 ? -8.442 -2.842 -4.507 1.00 91.88 93 ASP A O 1
ATOM 773 N N . THR A 1 94 ? -6.412 -2.680 -3.556 1.00 91.62 94 THR A N 1
ATOM 774 C CA . THR A 1 94 ? -6.173 -4.123 -3.409 1.00 91.62 94 THR A CA 1
ATOM 775 C C . THR A 1 94 ? -6.815 -4.693 -2.148 1.00 91.62 94 THR A C 1
ATOM 777 O O . THR A 1 94 ? -7.529 -5.689 -2.214 1.00 91.62 94 THR A O 1
ATOM 780 N N . LEU A 1 95 ? -6.571 -4.076 -0.989 1.00 91.50 95 LEU A N 1
ATOM 781 C CA . LEU A 1 95 ? -7.000 -4.616 0.304 1.00 91.50 95 LEU A CA 1
ATOM 782 C C . LEU A 1 95 ? -8.488 -4.376 0.602 1.00 91.50 95 LEU A C 1
ATOM 784 O O . LEU A 1 95 ? -9.057 -5.050 1.464 1.00 91.50 95 LEU A O 1
ATOM 788 N N . SER A 1 96 ? -9.121 -3.418 -0.082 1.00 92.50 96 SER A N 1
ATOM 789 C CA . SER A 1 96 ? -10.552 -3.128 0.071 1.00 92.50 96 SER A CA 1
ATOM 790 C C . SER A 1 96 ? -11.459 -4.159 -0.604 1.00 92.50 96 SER A C 1
ATOM 792 O O . SER A 1 96 ? -12.554 -4.407 -0.098 1.00 92.50 96 SER A O 1
ATOM 794 N N . ASP A 1 97 ? -11.019 -4.775 -1.706 1.00 92.06 97 ASP A N 1
ATOM 795 C CA . ASP A 1 97 ? -11.770 -5.822 -2.400 1.00 92.06 97 ASP A CA 1
ATOM 796 C C . ASP A 1 97 ? -11.374 -7.201 -1.844 1.00 92.06 97 ASP A C 1
ATOM 798 O O . ASP A 1 97 ? -10.205 -7.589 -1.942 1.00 92.06 97 ASP A O 1
ATOM 802 N N . PRO A 1 98 ? -12.320 -7.984 -1.288 1.00 91.50 98 PRO A N 1
ATOM 803 C CA . PRO A 1 98 ? -12.016 -9.299 -0.734 1.00 91.50 98 PRO A CA 1
ATOM 804 C C . PRO A 1 98 ? -11.371 -10.250 -1.751 1.00 91.50 98 PRO A C 1
ATOM 806 O O . PRO A 1 98 ? -10.525 -11.050 -1.361 1.00 91.50 98 PRO A O 1
ATOM 809 N N . LYS A 1 99 ? -11.712 -10.159 -3.045 1.00 90.75 99 LYS A N 1
ATOM 810 C CA . LYS A 1 99 ? -11.124 -11.027 -4.078 1.00 90.75 99 LYS A CA 1
ATOM 811 C C . LYS A 1 99 ? -9.662 -10.675 -4.339 1.00 90.75 99 LYS A C 1
ATOM 813 O O . LYS A 1 99 ? -8.813 -11.560 -4.401 1.00 90.75 99 LYS A O 1
ATOM 818 N N . LYS A 1 100 ? -9.361 -9.380 -4.470 1.00 90.44 100 LYS A N 1
ATOM 819 C CA . LYS A 1 100 ? -7.990 -8.898 -4.700 1.00 90.44 100 LYS A CA 1
ATOM 820 C C . LYS A 1 100 ? -7.105 -9.116 -3.483 1.00 90.44 100 LYS A C 1
ATOM 822 O O . LYS A 1 100 ? -5.954 -9.497 -3.643 1.00 90.44 100 LYS A O 1
ATOM 827 N N . ARG A 1 101 ? -7.657 -8.947 -2.281 1.00 91.19 101 ARG A N 1
ATOM 828 C CA . ARG A 1 101 ? -6.966 -9.253 -1.029 1.00 91.19 101 ARG A CA 1
ATOM 829 C C . ARG A 1 101 ? -6.573 -10.723 -0.944 1.00 91.19 101 ARG A C 1
ATOM 831 O O . ARG A 1 101 ? -5.414 -11.008 -0.691 1.00 91.19 101 ARG A O 1
ATOM 838 N N . GLN A 1 102 ? -7.495 -11.644 -1.233 1.00 90.25 102 GLN A N 1
ATOM 839 C CA . GLN A 1 102 ? -7.179 -13.078 -1.275 1.00 90.25 102 GLN A CA 1
ATOM 840 C C . GLN A 1 102 ? -6.065 -13.390 -2.278 1.00 90.25 102 GLN A C 1
ATOM 842 O O . GLN A 1 102 ? -5.166 -14.172 -1.985 1.00 90.25 102 GLN A O 1
ATOM 847 N N . LEU A 1 103 ? -6.110 -12.762 -3.453 1.00 88.31 103 LEU A N 1
ATOM 848 C CA . LEU A 1 103 ? -5.093 -12.942 -4.481 1.00 88.31 103 LEU A CA 1
ATOM 849 C C . LEU A 1 103 ? -3.727 -12.387 -4.051 1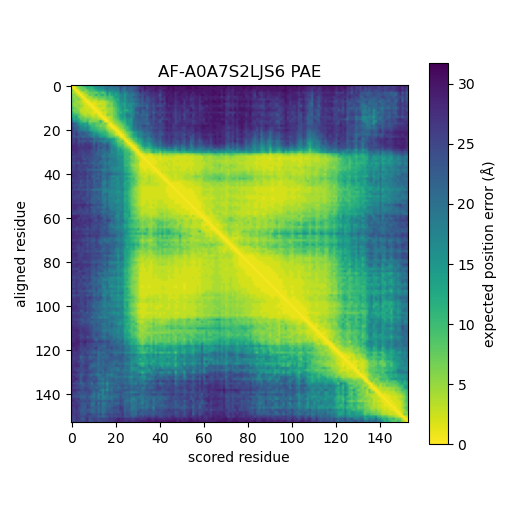.00 88.31 103 LEU A C 1
ATOM 851 O O . LEU A 1 103 ? -2.709 -13.037 -4.269 1.00 88.31 103 LEU A O 1
ATOM 855 N N . TYR A 1 104 ? -3.712 -11.215 -3.416 1.00 88.25 104 TYR A N 1
ATOM 856 C CA . TYR A 1 104 ? -2.515 -10.609 -2.836 1.00 88.25 104 TYR A CA 1
ATOM 857 C C . TYR A 1 104 ? -1.926 -11.481 -1.723 1.00 88.25 104 TYR A C 1
ATOM 859 O O . TYR A 1 104 ? -0.724 -11.724 -1.712 1.00 88.25 104 TYR A O 1
ATOM 867 N N . ASP A 1 105 ? -2.767 -12.011 -0.835 1.00 88.62 105 ASP A N 1
ATOM 868 C CA . ASP A 1 105 ? -2.335 -12.889 0.253 1.00 88.62 105 ASP A CA 1
ATOM 869 C C . ASP A 1 105 ? -1.775 -14.228 -0.281 1.00 88.62 105 ASP A C 1
ATOM 871 O O . ASP A 1 105 ? -0.886 -14.809 0.337 1.00 88.62 105 ASP A O 1
ATOM 875 N N . ALA A 1 106 ? -2.258 -14.711 -1.436 1.00 86.06 106 ALA A N 1
ATOM 876 C CA . ALA A 1 106 ? -1.824 -15.972 -2.046 1.00 86.06 106 ALA A CA 1
ATOM 877 C C . ALA A 1 106 ? -0.590 -15.848 -2.959 1.00 86.06 106 ALA A C 1
ATOM 879 O O . ALA A 1 106 ? 0.272 -16.723 -2.948 1.00 86.06 106 ALA A O 1
ATOM 880 N N . LEU A 1 107 ? -0.517 -14.799 -3.786 1.00 81.19 107 LEU A N 1
ATOM 881 C CA . LEU A 1 107 ? 0.512 -14.638 -4.825 1.00 81.19 107 LEU A CA 1
ATOM 882 C C . LEU A 1 107 ? 1.527 -13.524 -4.525 1.00 81.19 107 LEU A C 1
ATOM 884 O O . LEU A 1 107 ? 2.527 -13.384 -5.235 1.00 81.19 107 LEU A O 1
ATOM 888 N N . GLY A 1 108 ? 1.261 -12.696 -3.516 1.00 82.44 108 GLY A N 1
ATOM 889 C CA . GLY A 1 108 ? 2.018 -11.482 -3.242 1.00 82.44 108 GLY A CA 1
ATOM 890 C C . GLY A 1 108 ? 1.845 -10.402 -4.315 1.00 82.44 108 GLY A C 1
ATOM 891 O O . GLY A 1 108 ? 1.076 -10.521 -5.272 1.00 82.44 108 GLY A O 1
ATOM 892 N N . HIS A 1 109 ? 2.613 -9.322 -4.173 1.00 77.50 109 HIS A N 1
ATOM 893 C CA . HIS A 1 109 ? 2.523 -8.147 -5.045 1.00 77.50 109 HIS A CA 1
ATOM 894 C C . HIS A 1 109 ? 2.836 -8.453 -6.521 1.00 77.50 109 HIS A C 1
ATOM 896 O O . HIS A 1 109 ? 2.171 -7.937 -7.417 1.00 77.50 109 HIS A O 1
ATOM 902 N N . LYS A 1 110 ? 3.846 -9.292 -6.795 1.00 73.69 110 LYS A N 1
ATOM 903 C CA . LYS A 1 110 ? 4.262 -9.616 -8.173 1.00 73.69 110 LYS A CA 1
ATOM 904 C C . LYS A 1 110 ? 3.184 -10.396 -8.928 1.00 73.69 110 LYS A C 1
ATOM 906 O O . LYS A 1 110 ? 2.947 -10.130 -10.101 1.00 73.69 110 LYS A O 1
ATOM 911 N N . GLY A 1 111 ? 2.521 -11.341 -8.261 1.00 73.69 111 GLY A N 1
ATOM 912 C CA . GLY A 1 111 ? 1.447 -12.104 -8.892 1.00 73.69 111 GLY A CA 1
ATOM 913 C C . GLY A 1 111 ? 0.155 -11.305 -9.043 1.00 73.69 111 GLY A C 1
ATOM 914 O O . GLY A 1 111 ? -0.560 -11.495 -10.024 1.00 73.69 111 GLY A O 1
ATOM 915 N N . LEU A 1 112 ? -0.119 -10.367 -8.131 1.00 79.56 112 LEU A N 1
ATOM 916 C CA . LEU A 1 112 ? -1.252 -9.458 -8.275 1.00 79.56 112 LEU A CA 1
ATOM 917 C C . LEU A 1 112 ? -1.123 -8.575 -9.524 1.00 79.56 112 LEU A C 1
ATOM 919 O O . LEU A 1 112 ? -2.093 -8.444 -10.268 1.00 79.56 112 LEU A O 1
ATOM 923 N N . ASP A 1 113 ? 0.062 -8.012 -9.778 1.00 78.06 113 ASP A N 1
ATOM 924 C CA . ASP A 1 113 ? 0.284 -7.142 -10.940 1.00 78.06 113 ASP A CA 1
ATOM 925 C C . ASP A 1 113 ? 0.090 -7.892 -12.267 1.00 78.06 113 ASP A C 1
ATOM 927 O O . ASP A 1 113 ? -0.574 -7.392 -13.174 1.00 78.06 113 ASP A O 1
ATOM 931 N N . PHE A 1 114 ? 0.543 -9.148 -12.344 1.00 74.56 114 PHE A N 1
ATOM 932 C CA . PHE A 1 114 ? 0.318 -10.003 -13.513 1.00 74.56 114 PHE A CA 1
ATOM 933 C C . PHE A 1 114 ? -1.176 -10.220 -13.811 1.00 74.56 114 PHE A C 1
ATOM 935 O O . PHE A 1 114 ? -1.594 -10.201 -14.968 1.00 74.56 114 PHE A O 1
ATOM 942 N N . VAL A 1 115 ? -1.994 -10.415 -12.772 1.00 77.31 115 VAL A N 1
ATOM 943 C CA . VAL A 1 115 ? -3.441 -10.636 -12.928 1.00 77.31 115 VAL A CA 1
ATOM 944 C C . VAL A 1 115 ? -4.182 -9.334 -13.225 1.00 77.31 115 VAL A C 1
ATOM 946 O O . VAL A 1 115 ? -5.147 -9.334 -13.988 1.00 77.31 115 VAL A O 1
ATOM 949 N N . GLN A 1 116 ? -3.753 -8.222 -12.627 1.00 76.25 116 GLN A N 1
ATOM 950 C CA . GLN A 1 116 ? -4.431 -6.937 -12.760 1.00 76.25 116 GLN A CA 1
ATOM 951 C C . GLN A 1 116 ? -4.084 -6.227 -14.075 1.00 76.25 116 GLN A C 1
ATOM 953 O O . GLN A 1 116 ? -4.955 -5.584 -14.660 1.00 76.25 116 GLN A O 1
ATOM 958 N N . ASN A 1 117 ? -2.850 -6.384 -14.559 1.00 76.38 117 ASN A N 1
ATOM 959 C CA . ASN A 1 117 ? -2.345 -5.774 -15.784 1.00 76.38 117 ASN A CA 1
ATOM 960 C C . ASN A 1 117 ? -1.689 -6.836 -16.689 1.00 76.38 117 ASN A C 1
ATOM 962 O O . ASN A 1 117 ? -0.470 -6.831 -16.872 1.00 76.38 117 ASN A O 1
ATOM 966 N N . PRO A 1 118 ? -2.473 -7.731 -17.322 1.00 70.12 118 PRO A N 1
AT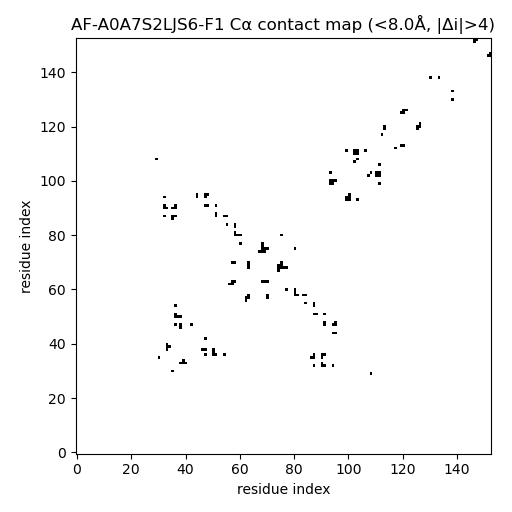OM 967 C CA . PRO A 1 118 ? -1.920 -8.805 -18.150 1.00 70.12 118 PRO A CA 1
ATOM 968 C C . PRO A 1 118 ? -1.131 -8.285 -19.361 1.00 70.12 118 PRO A C 1
ATOM 970 O O . PRO A 1 118 ? -0.269 -8.987 -19.877 1.00 70.12 118 PRO A O 1
ATOM 973 N N . SER A 1 119 ? -1.383 -7.052 -19.813 1.00 72.00 119 SER A N 1
ATOM 974 C CA . SER A 1 119 ? -0.592 -6.39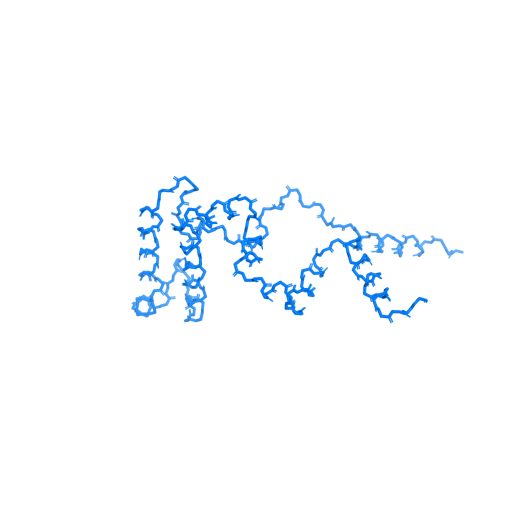3 -20.860 1.00 72.00 119 SER A CA 1
ATOM 975 C C . SER A 1 119 ? 0.817 -6.006 -20.398 1.00 72.00 119 SER A C 1
ATOM 977 O O . SER A 1 119 ? 1.737 -6.023 -21.208 1.00 72.00 119 SER A O 1
ATOM 979 N N . HIS A 1 120 ? 1.012 -5.708 -19.109 1.00 70.44 120 HIS A N 1
ATOM 980 C CA . HIS A 1 120 ? 2.316 -5.345 -18.542 1.00 70.44 120 HIS A CA 1
ATOM 981 C C . HIS A 1 120 ? 3.269 -6.545 -18.462 1.00 70.44 120 HIS A C 1
ATOM 983 O O . HIS A 1 120 ? 4.486 -6.384 -18.483 1.00 70.44 120 HIS A O 1
ATOM 989 N N . ALA A 1 121 ? 2.719 -7.763 -18.454 1.00 63.66 121 ALA A N 1
ATOM 990 C CA . ALA A 1 121 ? 3.496 -8.994 -18.514 1.00 63.66 121 ALA A CA 1
ATOM 991 C C . ALA A 1 121 ? 4.246 -9.184 -19.843 1.00 63.66 121 ALA A C 1
ATOM 993 O O . ALA A 1 121 ? 5.218 -9.933 -19.879 1.00 63.66 121 ALA A O 1
ATOM 994 N N . TRP A 1 122 ? 3.808 -8.516 -20.915 1.00 69.56 122 TRP A N 1
ATOM 995 C CA . TRP A 1 122 ? 4.415 -8.597 -22.247 1.00 69.56 122 TRP A CA 1
ATOM 996 C C . TRP A 1 122 ? 5.225 -7.346 -22.615 1.00 69.56 122 TRP A C 1
ATOM 998 O O . TRP A 1 122 ? 5.688 -7.233 -23.749 1.00 69.56 122 TRP A O 1
ATOM 1008 N N . ASP A 1 123 ? 5.402 -6.404 -21.680 1.00 73.44 123 ASP A N 1
ATOM 1009 C CA . ASP A 1 123 ? 6.233 -5.222 -21.904 1.00 73.44 123 ASP A CA 1
ATOM 1010 C C . ASP A 1 123 ? 7.714 -5.638 -22.007 1.00 73.44 123 ASP A C 1
ATOM 1012 O O . ASP A 1 123 ? 8.224 -6.293 -21.089 1.00 73.44 123 ASP A O 1
ATOM 1016 N N . PRO A 1 124 ? 8.435 -5.266 -23.084 1.00 73.00 124 PRO A N 1
ATOM 1017 C CA . PRO A 1 124 ? 9.837 -5.628 -23.257 1.00 73.00 124 PRO A CA 1
ATOM 1018 C C . PRO A 1 124 ? 10.724 -5.224 -22.076 1.00 73.00 124 PRO A C 1
ATOM 1020 O O . PRO A 1 124 ? 11.584 -6.005 -21.677 1.00 73.00 124 PRO A O 1
ATOM 1023 N N . HIS A 1 125 ? 10.518 -4.046 -21.482 1.00 71.88 125 HIS A N 1
ATOM 1024 C CA . HIS A 1 125 ? 11.335 -3.551 -20.372 1.00 71.88 125 HIS A CA 1
ATOM 1025 C C . HIS A 1 125 ? 11.103 -4.352 -19.088 1.00 71.88 125 HIS A C 1
ATOM 1027 O O . HIS A 1 125 ? 12.060 -4.685 -18.383 1.00 71.88 125 HIS A O 1
ATOM 1033 N N . VAL A 1 126 ? 9.850 -4.712 -18.806 1.00 69.06 126 VAL A N 1
ATOM 1034 C CA . VAL A 1 126 ? 9.484 -5.535 -17.643 1.00 69.06 126 VAL A CA 1
ATOM 1035 C C . VAL A 1 126 ? 9.948 -6.978 -17.837 1.00 69.06 126 VAL A C 1
ATOM 1037 O O . VAL A 1 126 ? 10.521 -7.572 -16.923 1.00 69.06 126 VAL A O 1
ATOM 1040 N N . LEU A 1 127 ? 9.775 -7.529 -19.041 1.00 68.44 127 LEU A N 1
ATOM 1041 C CA . LEU A 1 127 ? 10.262 -8.855 -19.417 1.00 68.44 127 LEU A CA 1
ATOM 1042 C C . LEU A 1 127 ? 11.780 -8.954 -19.289 1.00 68.44 127 LEU A C 1
ATOM 1044 O O . LEU A 1 127 ? 12.267 -9.881 -18.650 1.00 68.44 127 LEU A O 1
ATOM 1048 N N . LEU A 1 128 ? 12.529 -7.994 -19.838 1.00 67.31 128 LEU A N 1
ATOM 1049 C CA . LEU A 1 128 ? 13.988 -7.936 -19.726 1.00 67.31 128 LEU A CA 1
ATOM 1050 C C . LEU A 1 128 ? 14.437 -7.808 -18.266 1.00 67.31 128 LEU A C 1
ATOM 1052 O O . LEU A 1 128 ? 15.374 -8.492 -17.858 1.00 67.31 128 LEU A O 1
ATOM 1056 N N . GLY A 1 129 ? 13.750 -6.994 -17.460 1.00 68.06 129 GLY A N 1
ATOM 1057 C CA . GLY A 1 129 ? 14.035 -6.849 -16.030 1.00 68.06 129 GLY A CA 1
ATOM 1058 C C . GLY A 1 129 ? 13.783 -8.131 -15.230 1.00 68.06 129 GLY A C 1
ATOM 1059 O O . GLY A 1 129 ? 14.634 -8.557 -14.446 1.00 68.06 129 GLY A O 1
ATOM 1060 N N . ASN A 1 130 ? 12.646 -8.790 -15.455 1.00 67.62 130 ASN A N 1
ATOM 1061 C CA . ASN A 1 130 ? 12.305 -10.058 -14.806 1.00 67.62 130 ASN A CA 1
ATOM 1062 C C . ASN A 1 130 ? 13.205 -11.206 -15.293 1.00 67.62 130 ASN A C 1
ATOM 1064 O O . ASN A 1 130 ? 13.650 -12.025 -14.489 1.00 67.62 130 ASN A O 1
ATOM 1068 N N . LEU A 1 131 ? 13.561 -11.224 -16.580 1.00 65.94 131 LEU A N 1
ATOM 1069 C CA . LEU A 1 131 ? 14.521 -12.159 -17.167 1.00 65.94 131 LEU A CA 1
ATOM 1070 C C . LEU A 1 131 ? 15.913 -11.975 -16.551 1.00 65.94 131 LEU A C 1
ATOM 1072 O O . LEU A 1 131 ? 16.537 -12.959 -16.157 1.00 65.94 131 LEU A O 1
ATOM 1076 N N . ALA A 1 132 ? 16.373 -10.733 -16.383 1.00 65.00 132 ALA A N 1
ATOM 1077 C CA . ALA A 1 132 ? 17.649 -10.402 -15.749 1.00 65.00 132 ALA A CA 1
ATOM 1078 C C . ALA A 1 132 ? 17.708 -10.760 -14.254 1.00 65.00 132 ALA A C 1
ATOM 1080 O O . ALA A 1 132 ? 18.807 -10.883 -13.708 1.00 65.00 132 ALA A O 1
ATOM 1081 N N . LYS A 1 133 ? 16.559 -10.989 -13.607 1.00 62.69 133 LYS A N 1
ATOM 1082 C CA . LYS A 1 133 ? 16.447 -11.509 -12.233 1.00 62.69 133 LYS A CA 1
ATOM 1083 C C . LYS A 1 133 ? 16.181 -13.023 -12.164 1.00 62.69 133 LYS A C 1
ATOM 1085 O O . LYS A 1 133 ? 16.342 -13.609 -11.101 1.00 62.69 133 LYS A O 1
ATOM 1090 N N . SER A 1 134 ? 15.808 -13.669 -13.272 1.00 67.12 134 SER A N 1
ATOM 1091 C CA . SER A 1 134 ? 15.484 -15.108 -13.323 1.00 67.12 134 SER A CA 1
ATOM 1092 C C . SER A 1 134 ? 16.723 -16.016 -13.299 1.00 67.12 134 SER A C 1
ATOM 1094 O O . SER A 1 134 ? 17.814 -15.586 -13.664 1.00 67.12 134 SER A O 1
ATOM 1096 N N . SER A 1 135 ? 16.580 -17.276 -12.890 1.00 70.06 135 SER A N 1
ATOM 1097 C CA . SER A 1 135 ? 17.670 -18.267 -12.866 1.00 70.06 135 SER A CA 1
ATOM 1098 C C . SER A 1 135 ? 18.259 -18.527 -14.264 1.00 70.06 135 SER A C 1
ATOM 1100 O O . SER A 1 135 ? 17.548 -18.491 -15.269 1.00 70.06 135 SER A O 1
ATOM 1102 N N . LEU A 1 136 ? 19.558 -18.849 -14.349 1.00 56.31 136 LEU A N 1
ATOM 1103 C CA . LEU A 1 136 ? 20.249 -19.188 -15.609 1.00 56.31 136 LEU A CA 1
ATOM 1104 C C . LEU A 1 136 ? 19.578 -20.347 -16.376 1.00 56.31 136 LEU A C 1
ATOM 1106 O O . LEU A 1 136 ? 19.643 -20.397 -17.608 1.00 56.31 136 LEU A O 1
ATOM 1110 N N . PHE A 1 137 ? 18.893 -21.246 -15.664 1.00 56.38 137 PHE A N 1
ATOM 1111 C CA . PHE A 1 137 ? 18.151 -22.366 -16.250 1.00 56.38 137 PHE A CA 1
ATOM 1112 C C . PHE A 1 137 ? 16.836 -21.947 -16.928 1.00 56.38 137 PHE A C 1
ATOM 1114 O O . PHE A 1 137 ? 16.402 -22.611 -17.869 1.00 56.38 137 PHE A O 1
ATOM 1121 N N . ASP A 1 138 ? 16.221 -20.841 -16.504 1.00 59.38 138 ASP A N 1
ATOM 1122 C CA . ASP A 1 138 ? 15.010 -20.306 -17.141 1.00 59.38 138 ASP A CA 1
ATOM 1123 C C . ASP A 1 138 ? 15.365 -19.439 -18.351 1.00 59.38 138 ASP A C 1
ATOM 1125 O O . ASP A 1 138 ? 14.699 -19.498 -19.386 1.00 59.38 138 ASP A O 1
ATOM 1129 N N . ARG A 1 139 ? 16.490 -18.714 -18.273 1.00 60.22 139 ARG A N 1
ATOM 1130 C CA . ARG A 1 139 ? 17.025 -17.915 -19.387 1.00 60.22 139 ARG A CA 1
ATOM 1131 C C . ARG A 1 139 ? 17.446 -18.778 -20.568 1.00 60.22 139 ARG A C 1
ATOM 1133 O O . ARG A 1 139 ? 17.151 -18.434 -21.707 1.00 60.22 139 ARG A O 1
ATOM 1140 N N . THR A 1 140 ? 18.110 -19.903 -20.303 1.00 61.81 140 THR A N 1
ATOM 1141 C CA . THR A 1 140 ? 18.517 -20.839 -21.359 1.00 61.81 140 THR A CA 1
ATOM 1142 C C . THR A 1 140 ? 17.303 -21.415 -22.072 1.00 61.81 140 THR A C 1
ATOM 1144 O O . THR A 1 140 ? 17.273 -21.326 -23.290 1.00 61.81 140 THR A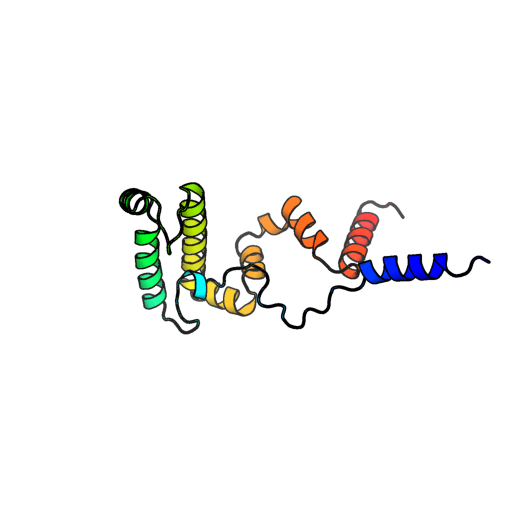 O 1
ATOM 1147 N N . LYS A 1 141 ? 16.268 -21.876 -21.351 1.00 62.25 141 LYS A N 1
ATOM 1148 C CA . LYS A 1 141 ? 15.009 -22.375 -21.943 1.00 62.25 141 LYS A CA 1
ATOM 1149 C C . LYS A 1 141 ? 14.280 -21.337 -22.799 1.00 62.25 141 LYS A C 1
ATOM 1151 O O . LYS A 1 141 ? 13.750 -21.684 -23.850 1.00 62.25 141 LYS A O 1
ATOM 1156 N N . LEU A 1 142 ? 14.255 -20.076 -22.365 1.00 65.19 142 LEU A N 1
ATOM 1157 C CA . LEU A 1 142 ? 13.650 -18.982 -23.130 1.00 65.19 142 LEU A CA 1
ATOM 1158 C C . LEU A 1 142 ? 14.418 -18.709 -24.427 1.00 65.19 142 LEU A C 1
ATOM 1160 O O . LEU A 1 142 ? 13.808 -18.585 -25.485 1.00 65.19 142 LEU A O 1
ATOM 1164 N N . ILE A 1 143 ? 15.752 -18.690 -24.362 1.00 68.38 143 ILE A N 1
ATOM 1165 C CA . ILE A 1 143 ? 16.609 -18.511 -25.540 1.00 68.38 143 ILE A CA 1
ATOM 1166 C C . ILE A 1 143 ? 16.448 -19.689 -26.510 1.00 68.38 143 ILE A C 1
ATOM 1168 O O . ILE A 1 143 ? 16.285 -19.456 -27.705 1.00 68.38 143 ILE A O 1
ATOM 1172 N N . THR A 1 144 ? 16.414 -20.942 -26.036 1.00 70.69 144 THR A N 1
ATOM 1173 C CA . THR A 1 144 ? 16.182 -22.097 -26.923 1.00 70.69 144 THR A CA 1
ATOM 1174 C C . THR A 1 144 ? 14.800 -22.070 -27.563 1.00 70.69 144 THR A C 1
ATOM 1176 O O . THR A 1 144 ? 14.677 -22.408 -28.736 1.00 70.69 144 THR A O 1
ATOM 1179 N N . LEU A 1 145 ? 13.765 -21.652 -26.832 1.00 69.50 145 LEU A N 1
ATOM 1180 C CA . LEU A 1 145 ? 12.404 -21.564 -27.360 1.00 69.50 145 LEU A CA 1
ATOM 1181 C C . LEU A 1 145 ? 12.278 -20.478 -28.438 1.00 69.50 145 LEU A C 1
ATOM 1183 O O . LEU A 1 145 ? 11.638 -20.707 -29.461 1.00 69.50 145 LEU A O 1
ATOM 1187 N N . VAL A 1 146 ? 12.945 -19.334 -28.251 1.00 70.94 146 VAL A N 1
ATOM 1188 C CA . VAL A 1 146 ? 13.018 -18.262 -29.255 1.00 70.94 146 VAL A CA 1
ATOM 1189 C C . VAL A 1 146 ? 13.807 -18.714 -30.490 1.00 70.94 146 VAL A C 1
ATOM 1191 O O . VAL A 1 146 ? 13.347 -18.513 -31.610 1.00 70.94 146 VAL A O 1
ATOM 1194 N N . LEU A 1 147 ? 14.953 -19.381 -30.316 1.00 72.00 147 LEU A N 1
ATOM 1195 C CA . LEU A 1 147 ? 15.761 -19.885 -31.436 1.00 72.00 147 LEU A CA 1
ATOM 1196 C C . LEU A 1 147 ? 15.045 -20.980 -32.247 1.00 72.00 147 LEU A C 1
ATOM 1198 O O . LEU A 1 147 ? 15.169 -21.006 -33.471 1.00 72.00 147 LEU A O 1
ATOM 1202 N N . LEU A 1 148 ? 14.245 -21.829 -31.590 1.00 72.31 148 LEU A N 1
ATOM 1203 C CA . LEU A 1 148 ? 13.371 -22.807 -32.252 1.00 72.31 148 LEU A CA 1
ATOM 1204 C C . LEU A 1 148 ? 12.253 -22.137 -33.059 1.00 72.31 148 LEU A C 1
ATOM 1206 O O . LEU A 1 148 ? 11.926 -22.601 -34.148 1.00 72.31 148 LEU A O 1
ATOM 1210 N N . PHE A 1 149 ? 11.686 -21.039 -32.556 1.00 69.44 149 PHE A N 1
ATOM 1211 C CA . PHE A 1 149 ? 10.621 -20.301 -33.243 1.00 69.44 149 PHE A CA 1
ATOM 1212 C C . PHE A 1 149 ? 11.114 -19.559 -34.496 1.00 69.44 149 PHE A C 1
ATOM 1214 O O . PHE A 1 149 ? 10.357 -19.409 -35.452 1.00 69.44 149 PHE A O 1
ATOM 1221 N N . PHE A 1 150 ? 12.378 -19.120 -34.509 1.00 75.00 150 PHE A N 1
ATOM 1222 C CA . PHE A 1 150 ? 13.007 -18.428 -35.644 1.00 75.00 150 PHE A CA 1
ATOM 1223 C C . PHE A 1 150 ? 13.837 -19.344 -36.563 1.00 75.00 150 PHE A C 1
ATOM 1225 O O . PHE A 1 150 ? 14.494 -18.850 -37.476 1.00 75.00 150 PHE A O 1
ATOM 1232 N N . GLY A 1 151 ? 13.778 -20.668 -36.367 1.00 59.84 151 GLY A N 1
ATOM 1233 C CA . GLY A 1 151 ? 14.312 -21.653 -37.316 1.00 59.84 151 GLY A CA 1
ATOM 1234 C C . GLY A 1 151 ? 15.829 -21.599 -37.526 1.00 59.84 151 GLY A C 1
ATOM 1235 O O . GLY A 1 151 ? 16.296 -21.878 -38.625 1.00 59.84 151 GLY A O 1
ATOM 1236 N N . LEU A 1 152 ? 16.596 -21.213 -36.502 1.00 62.06 152 LEU A N 1
ATOM 1237 C CA . LEU A 1 152 ? 18.051 -21.005 -36.586 1.00 62.06 152 LEU A CA 1
ATOM 1238 C C . LEU A 1 152 ? 18.870 -22.205 -36.060 1.00 62.06 152 LEU A C 1
ATOM 1240 O O . LEU A 1 152 ? 19.958 -22.021 -35.514 1.00 62.06 152 LEU A O 1
ATOM 1244 N N . VAL A 1 153 ? 18.336 -23.423 -36.211 1.00 56.38 153 VAL A N 1
ATOM 1245 C CA . VAL A 1 153 ? 19.003 -24.704 -35.900 1.00 56.38 153 VAL A CA 1
ATOM 1246 C C . VAL A 1 153 ? 19.206 -25.504 -37.176 1.00 56.38 153 VAL A C 1
ATOM 1248 O O . VAL A 1 153 ? 18.226 -25.620 -37.943 1.00 56.38 153 VAL A O 1
#

Mean predicted aligned error: 14.15 Å

Solvent-accessible surface area (backbone atoms only — not comparable to full-atom values): 9101 Å² total; per-residue (Å²): 144,84,74,68,62,66,56,51,50,50,49,53,58,46,55,76,70,48,75,84,88,60,96,70,78,71,72,89,87,66,83,50,48,40,65,69,48,72,46,60,92,85,56,52,61,68,54,53,53,51,34,47,55,55,52,52,58,61,49,30,67,74,50,22,59,76,54,69,29,50,56,98,91,38,81,55,54,74,66,55,35,50,50,54,46,51,53,46,48,52,31,47,68,32,59,62,37,70,69,48,31,53,43,34,75,73,52,34,72,72,47,39,47,45,72,75,38,60,70,57,64,70,33,67,70,54,41,52,53,54,54,74,70,47,56,75,74,58,53,50,53,52,52,53,53,52,42,62,74,71,65,78,120

InterPro domains:
  IPR001623 DnaJ domain [PF00226] (32-105)
  IPR001623 DnaJ domain [PR00625] (34-52)
  IPR001623 DnaJ domain [PR00625] (52-67)
  IPR001623 DnaJ domain [PR00625] (80-100)
  IPR001623 DnaJ domain [PR00625] (100-119)
  IPR001623 DnaJ domain [PS50076] 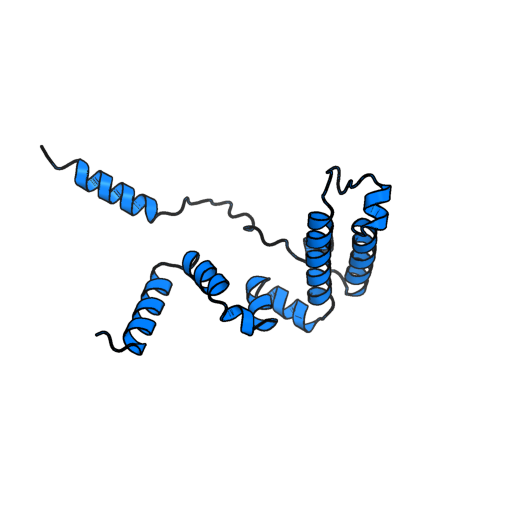(32-108)
  IPR001623 DnaJ domain [SM00271] (31-100)
  IPR001623 DnaJ domain [cd06257] (32-97)
  IPR018253 DnaJ domain, conserved site [PS00636] (85-104)
  IPR036869 Chaperone J-domain superfamily [G3DSA:1.10.287.110] (21-122)
  IPR036869 Chaperone J-domain superfamily [SSF46565] (30-122)

Organism: NCBI:txid267567

Nearest PDB structures (foldseek):
  2ej7-assembly1_A  TM=8.391E-01  e=1.123E-05  Homo sapiens
  3ucs-assembly1_C  TM=8.397E-01  e=3.365E-04  Escherichia coli K-12
  6iws-assembly1_A  TM=8.778E-01  e=7.874E-04  Homo sapiens
  8gym-assembly1_j1  TM=8.998E-01  e=3.134E-03  Tetrahymena thermophila SB210
  2ctq-assembly1_A  TM=6.090E-01  e=4.546E-03  Homo sapiens

Secondary structure (DSSP, 8-state):
--SSHHHHHHHHHHHTTS----TT----S---HHHHHT--TT--HHHHHHHHHHHHHHS-HHHHHHTTSEETTEE--HHHHHHHHHHHHHHHHHHSSHHHHHHHHHHHHHHHHHHH-TTGGG-HHHHHHHHHHS-HHHHHHHHHHHHHHTT--

Sequence (153 aa):
MMKTYQLKFLAWVFSAFLPPDDPNSQNDEVEDYYALLDVSKNARADDIKKAYRKKSLLLHPDKLRQRGMKYEGQIITEDEARARFQQMKAAYDTLSDPKKRQLYDALGHKGLDFVQNPSHAWDPHVLLGNLAKSSLFDRTKLITLVLLFFGLV

Foldseek 3Di:
DPDPPVVVVVVVVVVVVDDPPDVPPPDPDDPDLCVLLVHDLPDDLVSSVVSLVVVCCCLPPVNCVVVCCDDPNDRDDNVRSVVSNVSNVVSNVQCNDPVSSVQCVVPNPVRSCCVVCVVCCPDPVVVVVVLVVDDPVVVVVVVVVVCVVVVVD